Protein AF-A8G6N0-F1 (afdb_monomer_lite)

Radius of gyration: 13.75 Å; chains: 1; bounding box: 36×27×38 Å

pLDDT: mean 87.53, std 8.03, range [54.66, 96.06]

Organism: Prochlorococcus marinus (strain MIT 9215) (NCBI:txid93060)

Sequence (125 aa):
MISEEVPSISIILNERRSKSLKGFISSKKNIKGYFYTHRPTRENPASWSFENGETKFNGEAVLLKDGEIWHPYQTKIKSHEVNMVLFSGLSSKLSKITNNTFLLKASSGFFKIGSGCYGGRINKV

Secondary structure (DSSP, 8-state):
-EESS-TTEEEEEEEE-SSEEEEEEEETTEEEEEEEEE---SSS--EEEEE-SS-EEEEEEEEEETTEEP-TT-SSS-TTT--EEEETTHHHHHTTT---HHHHHHHHSEEEPPTTEETTEE---

Foldseek 3Di:
DAFPVFRQWDWDFDADDPFWTKTFIDHNNDTPFIKIWGPDDPVGATKMWTDDPPDIDIAHKFWDQVPHTDDPPDPPDDLQNTFKIQHPCQLVRCVVPDPPPSVSVSNRGMDTDDPQAGSRRGDDD

Structure (mmCIF, N/CA/C/O backbone):
data_AF-A8G6N0-F1
#
_entry.id   AF-A8G6N0-F1
#
loop_
_atom_site.group_PDB
_atom_site.id
_atom_site.type_symbol
_atom_site.label_atom_id
_atom_site.label_alt_id
_atom_site.label_comp_id
_atom_site.label_asym_id
_atom_site.label_entity_id
_atom_site.label_seq_id
_atom_site.pdbx_PDB_ins_code
_atom_site.Cartn_x
_atom_site.Cartn_y
_atom_site.Cartn_z
_atom_site.occupancy
_atom_site.B_iso_or_equiv
_atom_site.auth_seq_id
_atom_site.auth_comp_id
_atom_site.auth_asym_id
_atom_site.auth_atom_id
_atom_site.pdbx_PDB_model_num
ATOM 1 N N . MET A 1 1 ? -7.245 1.663 -4.047 1.00 86.62 1 MET A N 1
ATOM 2 C CA . MET A 1 1 ? -6.815 0.249 -4.078 1.00 86.62 1 MET A CA 1
ATOM 3 C C . MET A 1 1 ? -7.784 -0.550 -3.222 1.00 86.62 1 MET A C 1
ATOM 5 O O . MET A 1 1 ? -8.259 -0.005 -2.229 1.00 86.62 1 MET A O 1
ATOM 9 N N . ILE A 1 2 ? -8.111 -1.784 -3.602 1.00 88.38 2 ILE A N 1
ATOM 10 C CA . ILE A 1 2 ? -9.112 -2.625 -2.915 1.00 88.38 2 ILE A CA 1
ATOM 11 C C . ILE A 1 2 ? -8.505 -4.003 -2.655 1.00 88.38 2 ILE A C 1
ATOM 13 O O . ILE A 1 2 ? -7.805 -4.518 -3.525 1.00 88.38 2 ILE A O 1
ATOM 17 N N . SER A 1 3 ? -8.744 -4.565 -1.468 1.00 86.94 3 SER A N 1
ATOM 18 C CA . SER A 1 3 ? -8.299 -5.922 -1.130 1.00 86.94 3 SER A CA 1
ATOM 19 C C . SER A 1 3 ? -9.046 -6.953 -1.976 1.00 86.94 3 SER A C 1
ATOM 21 O O . SER A 1 3 ? -10.272 -6.884 -2.083 1.00 86.94 3 SER A O 1
ATOM 23 N N . GLU A 1 4 ? -8.326 -7.910 -2.562 1.00 88.62 4 GLU A N 1
ATOM 24 C CA . GLU A 1 4 ? -8.944 -8.991 -3.343 1.00 88.62 4 GLU A CA 1
ATOM 25 C C . GLU A 1 4 ? -9.797 -9.920 -2.477 1.00 88.62 4 GLU A C 1
ATOM 27 O O . GLU A 1 4 ? -10.860 -10.363 -2.905 1.00 88.62 4 GLU A O 1
ATOM 32 N N . GLU A 1 5 ? -9.365 -10.172 -1.241 1.00 86.19 5 GLU A N 1
ATOM 33 C CA . GLU A 1 5 ? -10.056 -11.098 -0.344 1.00 86.19 5 GLU A CA 1
ATOM 34 C C . GLU A 1 5 ? -11.316 -10.498 0.283 1.00 86.19 5 GLU A C 1
ATOM 36 O O . GLU A 1 5 ? -12.279 -11.216 0.555 1.00 86.19 5 GLU A O 1
ATOM 41 N N . VAL A 1 6 ? -11.314 -9.189 0.558 1.00 88.00 6 VAL A N 1
ATOM 42 C CA . VAL A 1 6 ? -12.440 -8.510 1.214 1.00 88.00 6 VAL A CA 1
ATOM 43 C C . VAL A 1 6 ? -12.715 -7.163 0.531 1.00 88.00 6 VAL A C 1
ATOM 45 O O . VAL A 1 6 ? -12.221 -6.125 0.984 1.00 88.00 6 VAL A O 1
ATOM 48 N N . PRO A 1 7 ? -13.570 -7.134 -0.513 1.00 81.31 7 PRO A N 1
ATOM 49 C CA . PRO A 1 7 ? -13.785 -5.943 -1.344 1.00 81.31 7 PRO A CA 1
ATOM 50 C C . PRO A 1 7 ? -14.316 -4.708 -0.600 1.00 81.31 7 PRO A C 1
ATOM 52 O O . PRO A 1 7 ? -14.163 -3.582 -1.064 1.00 81.31 7 PRO A O 1
ATOM 55 N N . SER A 1 8 ? -14.923 -4.886 0.581 1.00 86.19 8 SER A N 1
ATOM 56 C CA . SER A 1 8 ? -15.399 -3.777 1.425 1.00 86.19 8 SER A CA 1
ATOM 57 C C . SER A 1 8 ? -14.286 -2.999 2.146 1.00 86.19 8 SER A C 1
ATOM 59 O O . SER A 1 8 ? -14.584 -2.052 2.882 1.00 86.19 8 SER A O 1
ATOM 61 N N . ILE A 1 9 ? -13.027 -3.431 2.002 1.00 88.12 9 ILE A N 1
ATOM 62 C CA . ILE A 1 9 ? -11.848 -2.790 2.584 1.00 88.12 9 ILE A CA 1
ATOM 63 C C . ILE A 1 9 ? -10.978 -2.225 1.469 1.00 88.12 9 ILE A C 1
ATOM 65 O O . ILE A 1 9 ? -10.573 -2.915 0.533 1.00 88.12 9 ILE A O 1
ATOM 69 N N . SER A 1 10 ? -10.667 -0.942 1.602 1.00 89.94 10 SER A N 1
ATOM 70 C CA . SER A 1 10 ? -9.950 -0.186 0.585 1.00 89.94 10 SER A CA 1
ATOM 71 C C . SER A 1 10 ? -8.919 0.735 1.210 1.00 89.94 10 SER A C 1
ATOM 73 O O . SER A 1 10 ? -9.176 1.361 2.239 1.00 89.94 10 SER A O 1
ATOM 75 N N . ILE A 1 11 ? -7.791 0.881 0.526 1.00 90.62 11 ILE A N 1
ATOM 76 C CA . ILE A 1 11 ? -6.828 1.950 0.775 1.00 90.62 11 ILE A CA 1
ATOM 77 C C . ILE A 1 11 ? -7.034 2.997 -0.311 1.00 90.62 11 ILE A C 1
ATOM 79 O O . ILE A 1 11 ? -6.823 2.730 -1.502 1.00 90.62 11 ILE A O 1
ATOM 83 N N . ILE A 1 12 ? -7.483 4.179 0.093 1.00 89.75 12 ILE A N 1
ATOM 84 C CA . ILE A 1 12 ? -7.811 5.280 -0.810 1.00 89.75 12 ILE A CA 1
ATOM 85 C C . ILE A 1 12 ? -6.700 6.311 -0.693 1.00 89.75 12 ILE A C 1
ATOM 87 O O . ILE A 1 12 ? -6.556 6.926 0.355 1.00 89.75 12 ILE A O 1
ATOM 91 N N . LEU A 1 13 ? -5.919 6.477 -1.761 1.00 88.50 13 LEU A N 1
ATOM 92 C CA . LEU A 1 13 ? -4.879 7.499 -1.878 1.00 88.50 13 LEU A CA 1
ATOM 93 C C . LEU A 1 13 ? -5.453 8.667 -2.674 1.00 88.50 13 LEU A C 1
ATOM 95 O O . LEU A 1 13 ? -5.880 8.473 -3.810 1.00 88.50 13 LEU A O 1
ATOM 99 N N . ASN A 1 14 ? -5.492 9.848 -2.073 1.00 87.19 14 ASN A N 1
ATOM 100 C CA . ASN A 1 14 ? -6.185 11.013 -2.624 1.00 87.19 14 ASN A CA 1
ATOM 101 C C . ASN A 1 14 ? -5.340 12.290 -2.615 1.00 87.19 14 ASN A C 1
ATOM 103 O O . ASN A 1 14 ? -5.731 13.272 -3.235 1.00 87.19 14 ASN A O 1
ATOM 107 N N . GLU A 1 15 ? -4.175 12.283 -1.967 1.00 86.69 15 GLU A N 1
ATOM 108 C CA . GLU A 1 15 ? -3.291 13.440 -1.922 1.00 86.69 15 GLU A CA 1
ATOM 109 C C . GLU A 1 15 ? -1.865 13.067 -2.339 1.00 86.69 15 GLU A C 1
ATOM 111 O O . GLU A 1 15 ? -1.298 12.062 -1.903 1.00 86.69 15 GLU A O 1
ATOM 116 N N . ARG A 1 16 ? -1.253 13.911 -3.175 1.00 85.38 16 ARG A N 1
ATOM 117 C CA . ARG A 1 16 ? 0.152 13.785 -3.562 1.00 85.38 16 ARG A CA 1
ATOM 118 C C . ARG A 1 16 ? 1.025 14.636 -2.647 1.00 85.38 16 ARG A C 1
ATOM 120 O O . ARG A 1 16 ? 0.801 15.831 -2.509 1.00 85.38 16 ARG A O 1
ATOM 127 N N . ARG A 1 17 ? 2.063 14.031 -2.077 1.00 83.50 17 ARG A N 1
ATOM 128 C CA . ARG A 1 17 ? 3.109 14.703 -1.296 1.00 83.50 17 ARG A CA 1
ATOM 129 C C . ARG A 1 17 ? 4.425 14.699 -2.080 1.00 83.50 17 ARG A C 1
ATOM 131 O O . ARG A 1 17 ? 4.541 14.052 -3.121 1.00 83.50 17 ARG A O 1
ATOM 138 N N . SER A 1 18 ? 5.433 15.409 -1.574 1.00 78.00 18 SER A N 1
ATOM 139 C CA . SER A 1 18 ? 6.738 15.561 -2.240 1.00 78.00 18 SER A CA 1
ATOM 140 C C . SER A 1 18 ? 7.424 14.225 -2.559 1.00 78.00 18 SER A C 1
ATOM 142 O O . SER A 1 18 ? 8.060 14.100 -3.603 1.00 78.00 18 SER A O 1
ATOM 144 N N . LYS A 1 19 ? 7.278 13.215 -1.689 1.00 75.69 19 LYS A N 1
ATOM 145 C CA . LYS A 1 19 ? 7.904 11.884 -1.839 1.00 75.69 19 LY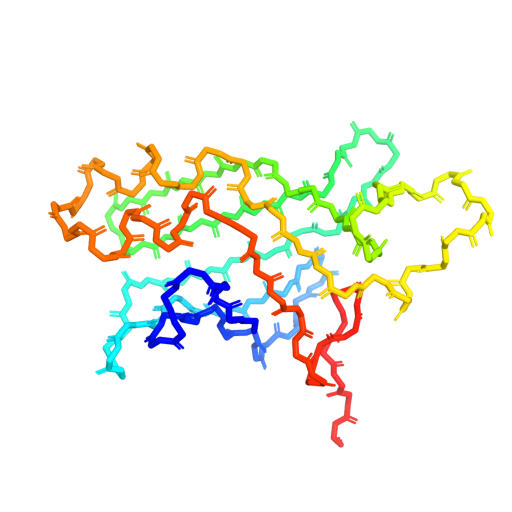S A CA 1
ATOM 146 C C . LYS A 1 19 ? 6.946 10.703 -1.628 1.00 75.69 19 LYS A C 1
ATOM 148 O O . LYS A 1 19 ? 7.380 9.552 -1.624 1.00 75.69 19 LYS A O 1
ATOM 153 N N . SER A 1 20 ? 5.655 10.967 -1.454 1.00 84.06 20 SER A N 1
ATOM 154 C CA . SER A 1 20 ? 4.667 9.941 -1.119 1.00 84.06 20 SER A CA 1
ATOM 155 C C . SER A 1 20 ? 3.284 10.270 -1.661 1.00 84.06 20 SER A C 1
ATOM 157 O O . SER A 1 20 ? 3.016 11.383 -2.116 1.00 84.06 20 SER A O 1
ATOM 159 N N . LEU A 1 21 ? 2.396 9.285 -1.609 1.00 89.31 21 LEU A N 1
ATOM 160 C CA . LEU A 1 21 ? 0.962 9.532 -1.651 1.00 89.31 21 LEU A CA 1
ATOM 161 C C . LEU A 1 21 ? 0.410 9.385 -0.242 1.00 89.31 21 LEU A C 1
ATOM 163 O O . LEU A 1 21 ? 0.818 8.475 0.480 1.00 89.31 21 LEU A O 1
ATOM 167 N N . LYS A 1 22 ? -0.515 10.267 0.122 1.00 91.75 22 LYS A N 1
ATOM 168 C CA . LYS A 1 22 ? -1.290 10.199 1.355 1.00 91.75 22 LYS A CA 1
ATOM 169 C C . LYS A 1 22 ? -2.717 9.770 1.035 1.00 91.75 22 LYS A C 1
ATOM 171 O O . LYS A 1 22 ? -3.271 10.064 -0.027 1.00 91.75 22 LYS A O 1
ATOM 176 N N . GLY A 1 23 ? -3.291 9.056 1.983 1.00 92.31 23 GLY A N 1
ATOM 177 C CA . GLY A 1 23 ? -4.640 8.558 1.932 1.00 92.31 23 GLY A CA 1
ATOM 178 C C . GLY A 1 23 ? -5.081 8.010 3.274 1.00 92.31 23 GLY A C 1
ATOM 179 O O . GLY A 1 23 ? -4.576 8.405 4.326 1.00 92.31 23 GLY A O 1
ATOM 180 N N . PHE A 1 24 ? -6.009 7.067 3.231 1.00 93.25 24 PHE A N 1
ATOM 181 C CA . PHE A 1 24 ? -6.541 6.416 4.417 1.00 93.25 24 PHE A CA 1
ATOM 182 C C . PHE A 1 24 ? -6.981 4.984 4.125 1.00 93.25 24 PHE A C 1
ATOM 184 O O . PHE A 1 24 ? -7.326 4.627 2.994 1.00 93.25 24 PHE A O 1
ATOM 191 N N . ILE A 1 25 ? -6.987 4.165 5.175 1.00 92.00 25 ILE A N 1
ATOM 192 C CA . ILE A 1 25 ? -7.627 2.849 5.149 1.00 92.00 25 ILE A CA 1
ATOM 193 C C . ILE A 1 25 ? -9.090 3.031 5.551 1.00 92.00 25 ILE A C 1
ATOM 195 O O . ILE A 1 25 ? -9.385 3.626 6.589 1.00 92.00 25 ILE A O 1
ATOM 199 N N . SER A 1 26 ? -10.003 2.503 4.740 1.00 90.19 26 SER A N 1
ATOM 200 C CA . SER A 1 26 ? -11.442 2.497 4.998 1.00 90.19 26 SER A CA 1
ATOM 201 C C . SER A 1 26 ? -11.976 1.070 5.046 1.00 90.19 26 SER A C 1
ATOM 203 O O . SER A 1 26 ? -11.587 0.220 4.243 1.00 90.19 26 SER A O 1
ATOM 205 N N . SER A 1 27 ? -12.886 0.813 5.983 1.00 87.31 27 SER A N 1
ATOM 206 C CA . SER A 1 27 ? -13.681 -0.414 6.053 1.00 87.31 27 SER A CA 1
ATOM 207 C C . SER A 1 27 ? -15.140 -0.043 6.281 1.00 87.31 27 SER A C 1
ATOM 209 O O . SER A 1 27 ? -15.450 0.643 7.257 1.00 87.31 27 SER A O 1
ATOM 211 N N . LYS A 1 28 ? -16.040 -0.471 5.384 1.00 84.25 28 LYS A N 1
ATOM 212 C CA . LYS A 1 28 ? -17.482 -0.147 5.453 1.00 84.25 28 LYS A CA 1
ATOM 213 C C . LYS A 1 28 ? -17.752 1.358 5.661 1.00 84.25 28 LYS A C 1
ATOM 215 O O . LYS A 1 28 ? -18.574 1.730 6.490 1.00 84.25 28 LYS A O 1
ATOM 220 N N . LYS A 1 29 ? -17.034 2.220 4.927 1.00 79.19 29 LYS A N 1
ATOM 221 C CA . LYS A 1 29 ? -17.075 3.700 5.013 1.00 79.19 29 LYS A CA 1
ATOM 222 C C . LYS A 1 29 ? -16.485 4.322 6.290 1.00 79.19 29 LYS A C 1
ATOM 224 O O . LYS A 1 29 ? -16.415 5.542 6.370 1.00 79.19 29 LYS A O 1
ATOM 229 N N . ASN A 1 30 ? -15.982 3.526 7.234 1.00 87.56 30 ASN A N 1
ATOM 230 C CA . ASN A 1 30 ? -15.291 4.035 8.417 1.00 87.56 30 ASN A CA 1
ATOM 231 C C . ASN A 1 30 ? -13.784 4.128 8.177 1.00 87.56 30 ASN A C 1
ATOM 233 O O . ASN A 1 30 ? -13.137 3.126 7.854 1.00 87.56 30 ASN A O 1
ATOM 237 N N . ILE A 1 31 ? -13.224 5.316 8.395 1.00 91.00 31 ILE A N 1
ATOM 238 C CA . ILE A 1 31 ? -11.780 5.560 8.346 1.00 91.00 31 ILE A CA 1
ATOM 239 C C . ILE A 1 31 ? -11.116 4.884 9.551 1.00 91.00 31 ILE A C 1
ATOM 241 O O . ILE A 1 31 ? -11.593 4.994 10.678 1.00 91.00 31 ILE A O 1
ATOM 245 N N . LYS A 1 32 ? -10.023 4.154 9.310 1.00 91.25 32 LYS A N 1
ATOM 246 C CA . LYS A 1 32 ? -9.242 3.456 10.348 1.00 91.25 32 LYS A CA 1
ATOM 247 C C . LYS A 1 32 ? -7.946 4.165 10.718 1.00 91.25 32 LYS A C 1
ATOM 249 O O . LYS A 1 32 ? -7.423 3.946 11.802 1.00 91.25 32 LYS A O 1
ATOM 254 N N . GLY A 1 33 ? -7.444 5.001 9.823 1.00 93.25 33 GLY A N 1
ATOM 255 C CA . GLY A 1 33 ? -6.225 5.772 10.003 1.00 93.25 33 GLY A CA 1
ATOM 256 C C . GLY A 1 33 ? -5.701 6.253 8.661 1.00 93.25 33 GLY A C 1
ATOM 257 O O . GLY A 1 33 ? -6.211 5.867 7.599 1.00 93.25 33 GLY A O 1
ATOM 258 N N . TYR A 1 34 ? -4.686 7.101 8.719 1.00 94.62 34 TYR A N 1
ATOM 259 C CA . TYR A 1 34 ? -4.010 7.608 7.542 1.00 94.62 34 TYR A CA 1
ATOM 260 C C . TYR A 1 34 ? -2.998 6.592 7.042 1.00 94.62 34 TYR A C 1
ATOM 262 O O . TYR A 1 34 ? -2.321 5.913 7.812 1.00 94.62 34 TYR A O 1
ATOM 270 N N . PHE A 1 35 ? -2.915 6.492 5.724 1.00 94.19 35 PHE A N 1
ATOM 271 C CA . PHE A 1 35 ? -2.017 5.583 5.042 1.00 94.19 35 PHE A CA 1
ATOM 272 C C . PHE A 1 35 ? -1.164 6.358 4.058 1.00 94.19 35 PHE A C 1
ATOM 274 O O . PHE A 1 35 ? -1.653 7.252 3.365 1.00 94.19 35 PHE A O 1
ATOM 281 N N . TYR A 1 36 ? 0.104 5.991 3.981 1.00 93.88 36 TYR A N 1
ATOM 282 C CA . TYR A 1 36 ? 1.076 6.638 3.125 1.00 93.88 36 TYR A CA 1
ATOM 283 C C . TYR A 1 36 ? 1.837 5.586 2.340 1.00 93.88 36 TYR A C 1
ATOM 285 O O . TYR A 1 36 ? 2.251 4.573 2.898 1.00 93.88 36 TYR A O 1
ATOM 293 N N . THR A 1 37 ? 2.063 5.845 1.058 1.00 91.88 37 THR A N 1
ATOM 294 C CA . THR A 1 37 ? 2.945 5.027 0.218 1.00 91.88 37 THR A CA 1
ATOM 295 C C . THR A 1 37 ? 4.148 5.843 -0.203 1.00 91.88 37 THR A C 1
ATOM 297 O O . THR A 1 37 ? 3.986 6.971 -0.669 1.00 91.88 37 THR A O 1
ATOM 300 N N . HIS A 1 38 ? 5.334 5.260 -0.122 1.00 90.88 38 HIS A N 1
ATOM 301 C CA . HIS A 1 38 ? 6.587 5.892 -0.500 1.00 90.88 38 HIS A CA 1
ATOM 302 C C . HIS A 1 38 ? 7.144 5.229 -1.752 1.00 90.88 38 HIS A C 1
ATOM 304 O O . HIS A 1 38 ? 7.138 4.003 -1.898 1.00 90.88 38 HIS A O 1
ATOM 310 N N . ARG A 1 39 ? 7.617 6.066 -2.674 1.00 85.06 39 ARG A N 1
ATOM 311 C CA . ARG A 1 39 ? 8.242 5.600 -3.909 1.00 85.06 39 ARG A CA 1
ATOM 312 C C . ARG A 1 39 ? 9.581 4.916 -3.580 1.00 85.06 39 ARG A C 1
ATOM 314 O O . ARG A 1 39 ? 10.309 5.453 -2.747 1.00 85.06 39 ARG A O 1
ATOM 321 N N . PRO A 1 40 ? 9.939 3.810 -4.258 1.00 86.31 40 PRO A N 1
ATOM 322 C CA . PRO A 1 40 ? 11.271 3.228 -4.122 1.00 86.31 40 PRO A CA 1
ATOM 323 C C . PRO A 1 40 ? 12.361 4.217 -4.554 1.00 86.31 40 PRO A C 1
ATOM 325 O O . PRO A 1 40 ? 12.170 4.989 -5.504 1.00 86.31 40 PRO A O 1
ATOM 328 N N . THR A 1 41 ? 13.509 4.155 -3.882 1.00 84.19 41 THR A N 1
ATOM 329 C CA . THR A 1 41 ? 14.761 4.824 -4.265 1.00 84.19 41 THR A CA 1
ATOM 330 C C . THR A 1 41 ? 15.810 3.781 -4.648 1.00 84.19 41 THR A C 1
ATOM 332 O O . THR A 1 41 ? 15.495 2.602 -4.799 1.00 84.19 41 THR A O 1
ATOM 335 N N . ARG A 1 42 ? 17.062 4.214 -4.846 1.00 80.56 42 ARG A N 1
ATOM 336 C CA . ARG A 1 42 ? 18.168 3.291 -5.099 1.00 80.56 42 ARG A CA 1
ATOM 337 C C . ARG A 1 42 ? 18.563 2.480 -3.879 1.00 80.56 42 ARG A C 1
ATOM 339 O O . ARG A 1 42 ? 18.920 1.320 -4.032 1.00 80.56 42 ARG A O 1
ATOM 346 N N . GLU A 1 43 ? 18.469 3.075 -2.696 1.00 85.69 43 GLU A N 1
ATOM 347 C CA . GLU A 1 43 ? 18.797 2.392 -1.447 1.00 85.69 43 GLU A CA 1
ATOM 348 C C . GLU A 1 43 ? 17.583 1.715 -0.801 1.00 85.69 43 GLU A C 1
ATOM 350 O O . GLU A 1 43 ? 17.762 0.776 -0.035 1.00 85.69 43 GLU A O 1
ATOM 355 N N . ASN A 1 44 ? 16.358 2.180 -1.082 1.00 87.00 44 ASN A N 1
ATOM 356 C CA . ASN A 1 44 ? 15.165 1.746 -0.354 1.00 87.00 44 ASN A CA 1
ATOM 357 C C . ASN A 1 44 ? 14.084 1.175 -1.281 1.00 87.00 44 ASN A C 1
ATOM 359 O O . ASN A 1 44 ? 13.738 1.819 -2.281 1.00 87.00 44 ASN A O 1
ATOM 363 N N . PRO A 1 45 ? 13.476 0.024 -0.935 1.00 89.62 45 PRO A N 1
ATOM 364 C CA . PRO A 1 45 ? 12.333 -0.499 -1.667 1.00 89.62 45 PRO A CA 1
ATOM 365 C C . PRO A 1 45 ? 11.112 0.416 -1.515 1.00 89.62 45 PRO A C 1
ATOM 367 O O . PRO A 1 45 ? 11.086 1.365 -0.724 1.00 89.62 45 PRO A O 1
ATOM 370 N N . ALA A 1 46 ? 10.066 0.127 -2.291 1.00 91.06 46 ALA A N 1
ATOM 371 C CA . ALA A 1 46 ? 8.783 0.777 -2.082 1.00 91.06 46 ALA A CA 1
ATOM 372 C C . ALA A 1 46 ? 8.302 0.437 -0.666 1.00 91.06 46 ALA A C 1
ATOM 374 O O . ALA A 1 46 ? 8.502 -0.676 -0.181 1.00 91.06 46 ALA A O 1
ATOM 375 N N . SER A 1 47 ? 7.693 1.395 0.019 1.00 94.31 47 SER A N 1
ATOM 376 C CA . SER A 1 47 ? 7.306 1.206 1.417 1.00 94.31 47 SER A CA 1
ATOM 377 C C . SER A 1 47 ? 5.986 1.881 1.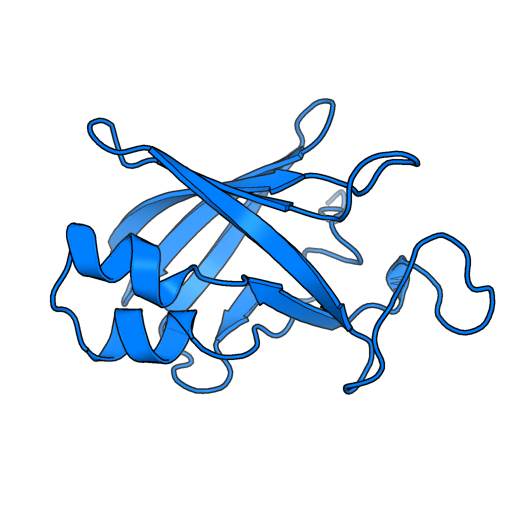730 1.00 94.31 47 SER A C 1
ATOM 379 O O . SER A 1 47 ? 5.455 2.679 0.952 1.00 94.31 47 SER A O 1
ATOM 381 N N . TRP A 1 48 ? 5.429 1.539 2.880 1.00 95.31 48 TRP A N 1
ATOM 382 C CA . TRP A 1 48 ? 4.193 2.103 3.383 1.00 95.31 48 TRP A CA 1
ATOM 383 C C . TRP A 1 48 ? 4.347 2.538 4.835 1.00 95.31 48 TRP A C 1
ATOM 385 O O . TRP A 1 48 ? 5.200 2.038 5.570 1.00 95.31 48 TRP A O 1
ATOM 395 N N . SER A 1 49 ? 3.499 3.473 5.251 1.00 95.62 49 SER A N 1
ATOM 396 C CA . SER A 1 49 ? 3.293 3.772 6.662 1.00 95.62 49 SER A CA 1
ATOM 397 C C . SER A 1 49 ? 1.824 3.998 6.978 1.00 95.62 49 SER A C 1
ATOM 399 O O . SER A 1 49 ? 1.044 4.434 6.132 1.00 95.62 49 SER A O 1
ATOM 401 N N . PHE A 1 50 ? 1.460 3.705 8.216 1.00 95.38 50 PHE A N 1
ATOM 402 C CA . PHE A 1 50 ? 0.128 3.881 8.766 1.00 95.38 50 PHE A CA 1
ATOM 403 C C . PHE A 1 50 ? 0.222 4.672 10.065 1.00 95.38 50 PHE A C 1
ATOM 405 O O . PHE A 1 50 ? 1.131 4.429 10.860 1.00 95.38 50 PHE A O 1
ATOM 412 N N . GLU A 1 51 ? -0.725 5.575 10.291 1.00 95.06 51 GLU A N 1
ATOM 413 C CA . GLU A 1 51 ? -0.875 6.267 11.569 1.00 95.06 51 GLU A CA 1
ATOM 414 C C . GLU A 1 51 ? -2.351 6.485 11.923 1.00 95.06 51 GLU A C 1
ATOM 416 O O . GLU A 1 51 ? -3.183 6.743 11.050 1.00 95.06 51 GLU A O 1
ATOM 421 N N . ASN A 1 52 ? -2.684 6.408 13.210 1.00 92.19 52 ASN A N 1
ATOM 422 C CA . ASN A 1 52 ? -4.035 6.670 13.726 1.00 92.19 52 ASN A CA 1
ATOM 423 C C . ASN A 1 52 ? -4.037 7.627 14.934 1.00 92.19 52 ASN A C 1
ATOM 425 O O . ASN A 1 52 ? -4.899 7.529 15.801 1.00 92.19 52 ASN A O 1
ATOM 429 N N . GLY A 1 53 ? -3.064 8.540 14.989 1.00 87.12 53 GLY A N 1
ATOM 430 C CA . GLY A 1 53 ? -2.855 9.464 16.107 1.00 87.12 53 GLY A CA 1
ATOM 431 C C . GLY A 1 53 ? -1.895 8.893 17.148 1.00 87.12 53 GLY A C 1
ATOM 432 O O . GLY A 1 53 ? -0.811 9.434 17.330 1.00 87.12 53 GLY A O 1
ATOM 433 N N . GLU A 1 54 ? -2.260 7.775 17.774 1.00 84.75 54 GLU A N 1
ATOM 434 C CA . GLU A 1 54 ? -1.474 7.171 18.864 1.00 84.75 54 GLU A CA 1
ATOM 435 C C . GLU A 1 54 ? -0.426 6.169 18.375 1.00 84.75 54 GLU A C 1
ATOM 437 O O . GLU A 1 54 ? 0.621 5.996 18.997 1.00 84.75 54 GLU A O 1
ATOM 442 N N . THR A 1 55 ? -0.687 5.499 17.251 1.00 92.06 55 THR A N 1
ATOM 443 C CA . THR A 1 55 ? 0.205 4.463 16.726 1.00 92.06 55 THR A CA 1
ATOM 444 C C . THR A 1 55 ? 0.748 4.827 15.361 1.00 92.06 55 THR A C 1
ATOM 446 O O . THR A 1 55 ? 0.065 5.446 14.542 1.00 92.06 55 THR A O 1
ATOM 449 N N . LYS A 1 56 ? 1.992 4.408 15.118 1.00 95.56 56 LYS A N 1
ATOM 450 C CA . LYS A 1 56 ? 2.668 4.540 13.833 1.00 95.56 56 LYS A CA 1
ATOM 451 C C . LYS A 1 56 ? 3.322 3.222 13.455 1.00 95.56 56 LYS A C 1
ATOM 453 O O . LYS A 1 56 ? 4.111 2.663 14.214 1.00 95.56 56 LYS A O 1
ATOM 458 N N . PHE A 1 57 ? 3.012 2.751 12.256 1.00 96.06 57 PHE A N 1
ATOM 459 C CA . PHE A 1 57 ? 3.591 1.546 11.680 1.00 96.06 57 PHE A CA 1
ATOM 460 C C . PHE A 1 57 ? 4.160 1.833 10.302 1.00 96.06 57 PHE A C 1
ATOM 462 O O . PHE A 1 57 ? 3.731 2.754 9.608 1.00 96.06 57 PHE A O 1
ATOM 469 N N . ASN A 1 58 ? 5.125 1.023 9.904 1.00 95.94 58 ASN A N 1
ATOM 470 C CA . ASN A 1 58 ? 5.735 1.051 8.591 1.00 95.94 58 ASN A CA 1
ATOM 471 C C . ASN A 1 58 ? 6.133 -0.361 8.162 1.00 95.94 58 ASN A C 1
ATOM 473 O O . ASN A 1 58 ? 6.248 -1.277 8.985 1.00 95.94 58 ASN A O 1
ATOM 477 N N . GLY A 1 59 ? 6.338 -0.512 6.862 1.00 95.56 59 GLY A N 1
ATOM 478 C CA . GLY A 1 59 ? 6.787 -1.752 6.255 1.00 95.56 59 GLY A CA 1
ATOM 479 C C . GLY A 1 59 ? 7.066 -1.574 4.771 1.00 95.56 59 GLY A C 1
ATOM 480 O O . GLY A 1 59 ? 6.911 -0.487 4.212 1.00 95.56 59 GLY A O 1
ATOM 481 N N . GLU A 1 60 ? 7.480 -2.654 4.129 1.00 95.31 60 GLU A N 1
ATOM 482 C CA . GLU A 1 60 ? 7.759 -2.673 2.696 1.00 95.31 60 GLU A CA 1
ATOM 483 C C . GLU A 1 60 ? 6.485 -2.914 1.885 1.00 95.31 60 GLU A C 1
ATOM 485 O O . GLU A 1 60 ? 5.551 -3.590 2.326 1.00 95.31 60 GLU A O 1
ATOM 490 N N . ALA A 1 61 ? 6.441 -2.349 0.686 1.00 94.00 61 ALA A N 1
ATOM 491 C CA . ALA A 1 61 ? 5.400 -2.580 -0.299 1.00 94.00 61 ALA A CA 1
ATOM 492 C C . ALA A 1 61 ? 6.013 -3.317 -1.493 1.00 94.00 61 ALA A C 1
ATOM 494 O O . ALA A 1 61 ? 6.965 -2.838 -2.104 1.00 94.00 61 ALA A O 1
ATOM 495 N N . VAL A 1 62 ? 5.449 -4.466 -1.851 1.00 92.56 62 VAL A N 1
ATOM 496 C CA . VAL A 1 62 ? 5.849 -5.217 -3.044 1.00 92.56 62 VAL A CA 1
ATOM 497 C C . VAL A 1 62 ? 4.877 -4.866 -4.157 1.00 92.56 62 VAL A C 1
ATOM 499 O O . VAL A 1 62 ? 3.670 -5.030 -4.000 1.00 92.56 62 VAL A O 1
ATOM 502 N N . LEU A 1 63 ? 5.395 -4.340 -5.261 1.00 91.62 63 LEU A N 1
ATOM 503 C CA . LEU A 1 63 ? 4.610 -3.914 -6.417 1.00 91.62 63 LEU A CA 1
ATOM 504 C C . LEU A 1 63 ? 4.615 -5.020 -7.468 1.00 91.62 63 LEU A C 1
ATOM 506 O O . LEU A 1 63 ? 5.667 -5.603 -7.721 1.00 91.62 63 LEU A O 1
ATOM 510 N N . LEU A 1 64 ? 3.462 -5.301 -8.075 1.00 92.19 64 LEU A N 1
ATOM 511 C CA . LEU A 1 64 ? 3.314 -6.387 -9.037 1.00 92.19 64 LEU A CA 1
ATOM 512 C C . LEU A 1 64 ? 2.516 -5.969 -10.276 1.00 92.19 64 LEU A C 1
ATOM 514 O O . LEU A 1 64 ? 1.642 -5.095 -10.226 1.00 92.19 64 LEU A O 1
ATOM 518 N N . LYS A 1 65 ? 2.808 -6.650 -11.382 1.00 91.94 65 LYS A N 1
ATOM 519 C CA . LYS A 1 65 ? 2.013 -6.665 -12.608 1.00 91.94 65 LYS A CA 1
ATOM 520 C C . LYS A 1 65 ? 1.543 -8.095 -12.847 1.00 91.94 65 LYS A C 1
ATOM 522 O O . LYS A 1 65 ? 2.360 -8.955 -13.138 1.00 91.94 65 LYS A O 1
ATOM 527 N N . ASP A 1 66 ? 0.244 -8.342 -12.687 1.00 89.75 66 ASP A N 1
ATOM 528 C CA . ASP A 1 66 ? -0.377 -9.659 -12.924 1.00 89.75 66 ASP A CA 1
ATOM 529 C C . ASP A 1 66 ? 0.343 -10.818 -12.195 1.00 89.75 66 ASP A C 1
ATOM 531 O O . ASP A 1 66 ? 0.487 -11.916 -12.720 1.00 89.75 66 ASP A O 1
ATOM 535 N N . GLY A 1 67 ? 0.823 -10.559 -10.971 1.00 88.44 67 GLY A N 1
ATOM 536 C CA . GLY A 1 67 ? 1.566 -11.527 -10.153 1.00 88.44 67 GLY A CA 1
ATOM 537 C C . GLY A 1 67 ? 3.086 -11.531 -10.362 1.00 88.44 67 GLY A C 1
ATOM 538 O O . GLY A 1 67 ? 3.804 -12.070 -9.523 1.00 88.44 67 GLY A O 1
ATOM 539 N N . GLU A 1 68 ? 3.611 -10.878 -11.402 1.00 92.50 68 GLU A N 1
ATOM 540 C CA . GLU A 1 68 ? 5.055 -10.697 -11.579 1.00 92.50 68 GLU A CA 1
ATOM 541 C C . GLU A 1 68 ? 5.567 -9.511 -10.747 1.00 92.50 68 GLU A C 1
ATOM 543 O O . GLU A 1 68 ? 5.018 -8.406 -10.806 1.00 92.50 68 GLU A O 1
ATOM 548 N N . ILE A 1 69 ? 6.641 -9.720 -9.978 1.00 90.94 69 ILE A N 1
ATOM 549 C CA . ILE A 1 69 ? 7.248 -8.673 -9.144 1.00 90.94 69 ILE A CA 1
ATOM 550 C C . ILE A 1 69 ? 7.844 -7.575 -10.031 1.00 90.94 69 ILE A C 1
ATOM 552 O O . ILE A 1 69 ? 8.655 -7.831 -10.923 1.00 90.94 69 ILE A O 1
ATOM 556 N N . TRP A 1 70 ? 7.493 -6.327 -9.729 1.00 90.12 70 TRP A N 1
ATOM 557 C CA . TRP A 1 70 ? 8.077 -5.138 -10.330 1.00 90.12 70 TRP A CA 1
ATOM 558 C C . TRP A 1 70 ? 9.256 -4.603 -9.504 1.00 90.12 70 TRP A C 1
ATOM 560 O O . TRP A 1 70 ? 9.179 -4.506 -8.281 1.00 90.12 70 TRP A O 1
ATOM 570 N N . HIS A 1 71 ? 10.326 -4.168 -10.176 1.00 83.19 71 HIS A N 1
ATOM 571 C CA . HIS A 1 71 ? 11.423 -3.420 -9.554 1.00 83.19 71 HIS A CA 1
ATOM 572 C C . HIS A 1 71 ? 11.879 -2.269 -10.468 1.00 83.19 71 HIS A C 1
ATOM 574 O O . HIS A 1 71 ? 11.773 -2.369 -11.689 1.00 83.19 71 HIS A O 1
ATOM 580 N N . PRO A 1 72 ? 12.412 -1.161 -9.924 1.00 81.44 72 PRO A N 1
ATOM 581 C CA . PRO A 1 72 ? 12.737 0.024 -10.724 1.00 81.44 72 PRO A CA 1
ATOM 582 C C . PRO A 1 72 ? 13.862 -0.186 -11.750 1.00 81.44 72 PRO A C 1
ATOM 584 O O . PRO A 1 72 ? 14.001 0.626 -12.660 1.00 81.44 72 PRO A O 1
ATOM 587 N N . TYR A 1 73 ? 14.655 -1.251 -11.605 1.00 81.31 73 TYR A N 1
ATOM 588 C CA . TYR A 1 73 ? 15.815 -1.551 -12.456 1.00 81.31 73 TYR A CA 1
ATOM 589 C C . TYR A 1 73 ? 15.546 -2.533 -13.598 1.00 81.31 73 TYR A C 1
ATOM 591 O O . TYR A 1 73 ? 16.451 -2.785 -14.387 1.00 81.31 73 TYR A O 1
ATOM 599 N N . GLN A 1 74 ? 14.342 -3.100 -13.701 1.00 81.19 74 GLN A N 1
ATOM 600 C CA . GLN A 1 74 ? 13.990 -3.919 -14.861 1.00 81.19 74 GLN A CA 1
ATOM 601 C C . GLN A 1 74 ? 13.412 -3.064 -15.977 1.00 81.19 74 GLN A C 1
ATOM 603 O O . GLN A 1 74 ? 1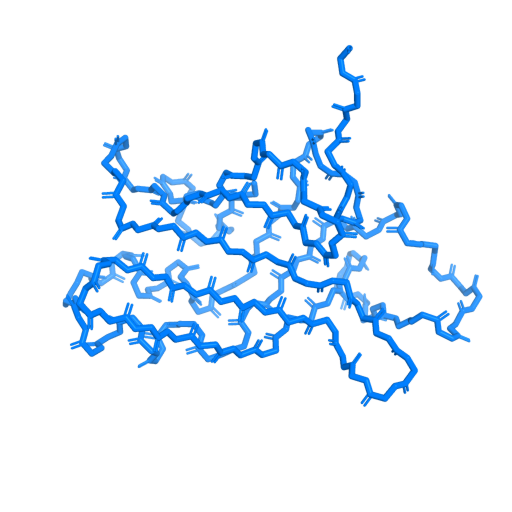2.823 -2.005 -15.763 1.00 81.19 74 GLN A O 1
ATOM 608 N N . THR A 1 75 ? 13.537 -3.584 -17.190 1.00 82.88 75 THR A N 1
ATOM 609 C CA . THR A 1 75 ? 12.986 -2.980 -18.400 1.00 82.88 75 THR A CA 1
ATOM 610 C C . THR A 1 75 ? 11.678 -3.628 -18.852 1.00 82.88 75 THR A C 1
ATOM 612 O O . THR A 1 75 ? 10.944 -2.968 -19.597 1.00 82.88 75 THR A O 1
ATOM 615 N N . LYS A 1 76 ? 11.392 -4.861 -18.393 1.00 90.31 76 LYS A N 1
ATOM 616 C CA . LYS A 1 76 ? 10.257 -5.705 -18.809 1.00 90.31 76 LYS A CA 1
ATOM 617 C C . LYS A 1 76 ? 8.912 -5.103 -18.406 1.00 90.31 76 LYS A C 1
ATOM 619 O O . LYS A 1 76 ? 8.071 -4.907 -19.270 1.00 90.31 76 LYS A O 1
ATOM 624 N N . ILE A 1 77 ? 8.739 -4.767 -17.127 1.00 88.44 77 ILE A N 1
ATOM 625 C CA . ILE A 1 77 ? 7.506 -4.164 -16.606 1.00 88.44 77 ILE A CA 1
ATOM 626 C C . ILE A 1 77 ? 7.749 -2.673 -16.336 1.00 88.44 77 ILE A C 1
ATOM 6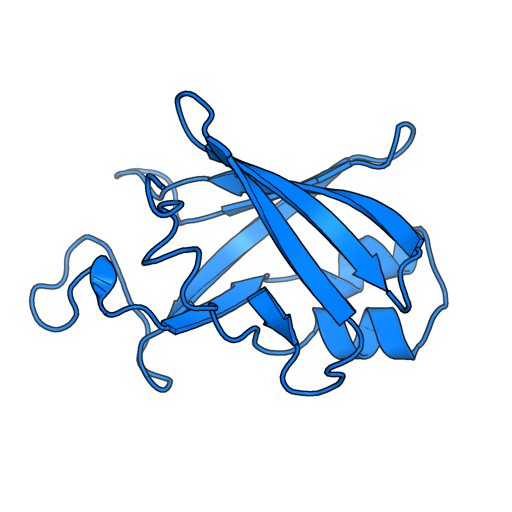28 O O . ILE A 1 77 ? 8.642 -2.292 -15.569 1.00 88.44 77 ILE A O 1
ATOM 632 N N . LYS A 1 78 ? 6.950 -1.795 -16.941 1.00 86.56 78 LYS A N 1
ATOM 633 C CA . LYS A 1 78 ? 6.977 -0.353 -16.679 1.00 86.56 78 LYS A CA 1
ATOM 634 C C . LYS A 1 78 ? 6.213 -0.028 -15.400 1.00 86.56 78 LYS A C 1
ATOM 636 O O . LYS A 1 78 ? 5.222 -0.654 -15.046 1.00 86.56 78 LYS A O 1
ATOM 641 N N . SER A 1 79 ? 6.632 1.039 -14.725 1.00 81.81 79 SER A N 1
ATOM 642 C CA . SER A 1 79 ? 6.013 1.469 -13.464 1.00 81.81 79 SER A CA 1
ATOM 643 C C . SER A 1 79 ? 4.513 1.762 -13.574 1.00 81.81 79 SER A C 1
ATOM 645 O O . SER A 1 79 ? 3.788 1.540 -12.612 1.00 81.81 79 SER A O 1
ATOM 647 N N . HIS A 1 80 ? 4.038 2.246 -14.725 1.00 82.12 80 HIS A N 1
ATOM 648 C CA . HIS A 1 80 ? 2.617 2.530 -14.953 1.00 82.12 80 HIS A CA 1
ATOM 649 C C . HIS A 1 80 ? 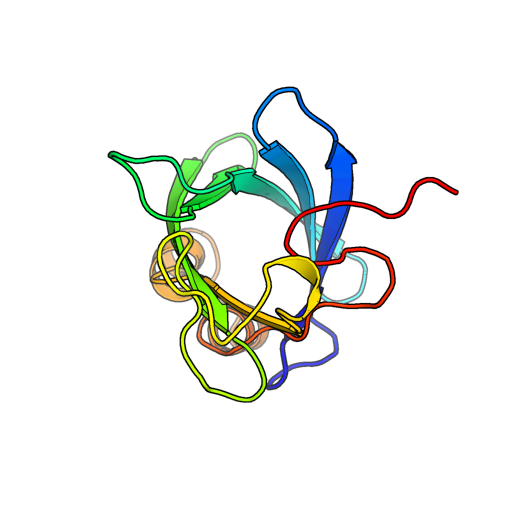1.779 1.276 -15.236 1.00 82.12 80 HIS A C 1
ATOM 651 O O . HIS A 1 80 ? 0.557 1.353 -15.172 1.00 82.12 80 HIS A O 1
ATOM 657 N N . GLU A 1 81 ? 2.416 0.141 -15.536 1.00 87.12 81 GLU A N 1
ATOM 658 C CA . GLU A 1 81 ? 1.729 -1.130 -15.780 1.00 87.12 81 GLU A CA 1
ATOM 659 C C . GLU A 1 81 ? 1.399 -1.856 -14.475 1.00 87.12 81 GLU A C 1
ATOM 661 O O . GLU A 1 81 ? 0.484 -2.673 -14.456 1.00 87.12 81 GLU A O 1
ATOM 666 N N . VAL A 1 82 ? 2.104 -1.538 -13.383 1.00 89.00 82 VAL A N 1
ATOM 667 C CA . VAL A 1 82 ? 1.866 -2.096 -12.046 1.00 89.00 82 VAL A CA 1
ATOM 668 C C . VAL A 1 82 ? 0.400 -1.920 -11.657 1.00 89.00 82 VAL A C 1
ATOM 670 O O . VAL A 1 82 ? -0.107 -0.799 -11.564 1.00 89.00 82 VAL A O 1
ATOM 673 N N . ASN A 1 83 ? -0.263 -3.041 -11.383 1.00 90.56 83 ASN A N 1
ATOM 674 C CA . ASN A 1 83 ? -1.696 -3.101 -11.107 1.00 90.56 83 ASN A CA 1
ATOM 675 C C . ASN A 1 83 ? -2.031 -3.765 -9.768 1.00 90.56 83 ASN A C 1
ATOM 677 O O . ASN A 1 83 ? -3.203 -3.838 -9.396 1.00 90.56 83 ASN A O 1
ATOM 681 N N . MET A 1 84 ? -1.022 -4.211 -9.022 1.00 92.00 84 MET A N 1
ATOM 682 C CA . MET A 1 84 ? -1.207 -4.892 -7.751 1.00 92.00 84 MET A CA 1
ATOM 683 C C . MET A 1 84 ? -0.111 -4.512 -6.755 1.00 92.00 84 MET A C 1
ATOM 685 O O . MET A 1 84 ? 1.009 -4.155 -7.130 1.00 92.00 84 MET A O 1
ATOM 689 N N . VAL A 1 85 ? -0.446 -4.557 -5.468 1.00 92.31 85 VAL A N 1
ATOM 690 C CA . VAL A 1 85 ? 0.497 -4.310 -4.377 1.00 92.31 85 VAL A CA 1
ATOM 691 C C . VAL A 1 85 ? 0.217 -5.226 -3.191 1.00 92.31 85 VAL A C 1
ATOM 693 O O . VAL A 1 85 ? -0.937 -5.468 -2.842 1.00 92.31 85 VAL A O 1
ATOM 696 N N . LEU A 1 86 ? 1.283 -5.697 -2.551 1.00 93.62 86 LEU A N 1
ATOM 697 C CA . LEU A 1 86 ? 1.257 -6.363 -1.254 1.00 93.62 86 LEU A CA 1
ATOM 698 C C . LEU A 1 86 ? 1.928 -5.457 -0.219 1.00 93.62 86 LEU A C 1
ATOM 700 O O . LEU A 1 86 ? 3.081 -5.060 -0.388 1.00 93.62 86 LEU A O 1
ATOM 704 N N . PHE A 1 87 ? 1.225 -5.143 0.866 1.00 94.75 87 PHE A N 1
ATOM 705 C CA . PHE A 1 87 ? 1.785 -4.377 1.981 1.00 94.75 87 PHE A CA 1
ATOM 706 C C . PHE A 1 87 ? 2.338 -5.339 3.031 1.00 94.75 87 PHE A C 1
ATOM 708 O O . PHE A 1 87 ? 1.612 -5.820 3.901 1.00 94.75 87 PHE A O 1
ATOM 715 N N . SER A 1 88 ? 3.635 -5.632 2.931 1.00 94.62 88 SER A N 1
ATOM 716 C CA . SER A 1 88 ? 4.301 -6.620 3.775 1.00 94.62 88 SER A CA 1
ATOM 717 C C . SER A 1 88 ? 4.143 -6.276 5.255 1.00 94.62 88 SER A C 1
ATOM 719 O O . SER A 1 88 ? 4.395 -5.144 5.679 1.00 94.62 88 SER A O 1
ATOM 721 N N . GLY A 1 89 ? 3.684 -7.255 6.037 1.00 94.81 89 GLY A N 1
ATOM 722 C CA . GLY A 1 89 ? 3.495 -7.133 7.480 1.00 94.81 89 GLY A CA 1
ATOM 723 C C . GLY A 1 89 ? 2.328 -6.244 7.926 1.00 94.81 89 GLY A C 1
ATOM 724 O O . GLY A 1 89 ? 2.154 -6.081 9.134 1.00 94.81 89 GLY A O 1
ATOM 725 N N . LEU A 1 90 ? 1.514 -5.691 7.016 1.00 95.06 90 LEU A N 1
ATOM 726 C CA . LEU A 1 90 ? 0.434 -4.764 7.376 1.00 95.06 90 LEU A CA 1
ATOM 727 C C . LEU A 1 90 ? -0.546 -5.384 8.378 1.00 95.06 90 LEU A C 1
ATOM 729 O O . LEU A 1 90 ? -0.796 -4.790 9.424 1.00 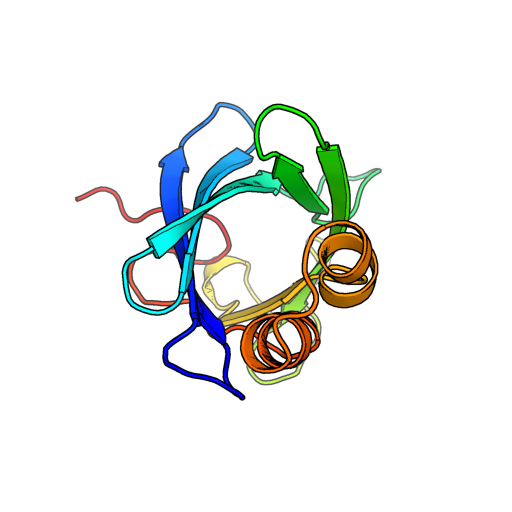95.06 90 LEU A O 1
ATOM 733 N N . SER A 1 91 ? -1.035 -6.596 8.112 1.00 94.38 91 SER A N 1
ATOM 734 C CA . SER A 1 91 ? -1.945 -7.307 9.021 1.00 94.38 91 SER A CA 1
ATOM 735 C C . SER A 1 91 ? -1.352 -7.532 10.413 1.00 94.38 91 SER A C 1
ATOM 737 O O . SER A 1 91 ? -1.982 -7.210 11.418 1.00 94.38 91 SER A O 1
ATOM 739 N N . SER A 1 92 ? -0.093 -7.976 10.488 1.00 95.44 92 SER A N 1
ATOM 740 C CA . SER A 1 92 ? 0.610 -8.185 11.762 1.00 95.44 92 SER A CA 1
ATOM 741 C C . SER A 1 92 ? 0.788 -6.890 12.564 1.00 95.44 92 SER A C 1
ATOM 743 O O . SER A 1 92 ? 0.792 -6.905 13.793 1.00 95.44 92 SER A O 1
ATOM 745 N N . LYS A 1 93 ? 0.949 -5.747 11.890 1.00 95.44 93 LYS A N 1
ATOM 746 C CA . LYS A 1 93 ? 1.018 -4.449 12.570 1.00 95.44 93 LYS A CA 1
ATOM 747 C C . LYS A 1 93 ? -0.369 -3.985 13.013 1.00 95.44 93 LYS A C 1
ATOM 749 O O . LYS A 1 93 ? -0.514 -3.539 14.147 1.00 95.44 93 LYS A O 1
ATOM 754 N N . LEU A 1 94 ? -1.384 -4.130 12.160 1.00 93.12 94 LEU A N 1
ATOM 755 C CA . LEU A 1 94 ? -2.760 -3.752 12.484 1.00 93.12 94 LEU A CA 1
ATOM 756 C C . LEU A 1 94 ? -3.353 -4.602 13.614 1.00 93.12 94 LEU A C 1
ATOM 758 O O . LEU A 1 94 ? -4.114 -4.065 14.413 1.00 93.12 94 LEU A O 1
ATOM 762 N N . SER A 1 95 ? -2.968 -5.874 13.756 1.00 94.38 95 SER A N 1
ATOM 763 C CA . SER A 1 95 ? -3.455 -6.735 14.847 1.00 94.38 95 SER A CA 1
ATOM 764 C C . SER A 1 95 ? -3.104 -6.216 16.243 1.00 94.38 95 SER A C 1
ATOM 766 O O . SER A 1 95 ? -3.772 -6.560 17.211 1.00 94.38 95 SER A O 1
ATOM 768 N N . LYS A 1 96 ? -2.113 -5.322 16.356 1.00 93.44 96 LYS A N 1
ATOM 769 C CA . LYS A 1 96 ? -1.764 -4.650 17.617 1.00 93.44 96 LYS A CA 1
ATOM 770 C C . LYS A 1 96 ? -2.801 -3.621 18.072 1.00 93.44 96 LYS A C 1
ATOM 772 O O . LYS A 1 96 ? -2.779 -3.225 19.229 1.00 93.44 96 LYS A O 1
ATOM 777 N N . ILE A 1 97 ? -3.663 -3.159 17.166 1.00 90.94 97 ILE A N 1
ATOM 778 C CA . ILE A 1 97 ? -4.636 -2.082 17.414 1.00 90.94 97 ILE A CA 1
ATOM 779 C C . ILE A 1 97 ? -6.075 -2.480 17.071 1.00 90.94 97 ILE A C 1
ATOM 781 O O . ILE A 1 97 ? -7.006 -1.707 17.288 1.00 90.94 97 ILE A O 1
ATOM 785 N N . THR A 1 98 ? -6.290 -3.660 16.485 1.00 89.25 98 THR A N 1
ATOM 786 C CA . THR A 1 98 ? -7.626 -4.133 16.129 1.00 89.25 98 THR A CA 1
ATOM 787 C C . THR A 1 98 ? -7.704 -5.653 16.080 1.00 89.25 98 THR A C 1
ATOM 789 O O . THR A 1 98 ? -6.826 -6.312 15.536 1.00 89.25 98 THR A O 1
ATOM 792 N N . ASN A 1 99 ? -8.822 -6.197 16.560 1.00 91.25 99 ASN A N 1
ATOM 793 C CA . ASN A 1 99 ? -9.159 -7.620 16.448 1.00 91.25 99 ASN A CA 1
ATOM 794 C C . ASN A 1 99 ? -10.177 -7.891 15.325 1.00 91.25 99 ASN A C 1
ATOM 796 O O . ASN A 1 99 ? -10.790 -8.955 15.269 1.00 91.25 99 ASN A O 1
ATOM 800 N N . ASN A 1 100 ? -10.413 -6.920 14.435 1.00 90.69 100 ASN A N 1
ATOM 801 C CA . ASN A 1 100 ? -11.358 -7.087 13.336 1.00 90.69 100 ASN A CA 1
ATOM 802 C C . ASN A 1 100 ? -10.800 -8.072 12.298 1.00 90.69 100 ASN A C 1
ATOM 804 O O . ASN A 1 100 ? -9.962 -7.712 11.472 1.00 90.69 100 ASN A O 1
ATOM 808 N N . THR A 1 101 ? -11.309 -9.301 12.315 1.00 91.06 101 THR A N 1
ATOM 809 C CA . THR A 1 101 ? -10.859 -10.401 11.452 1.00 91.06 101 THR A CA 1
ATOM 810 C C . THR A 1 101 ? -10.934 -10.071 9.964 1.00 91.06 101 THR A C 1
ATOM 812 O O . THR A 1 101 ? -10.007 -10.397 9.230 1.00 91.06 101 THR A O 1
ATOM 815 N N . PHE A 1 102 ? -11.975 -9.365 9.510 1.00 89.94 102 PHE A N 1
ATOM 816 C CA . PHE A 1 102 ? -12.086 -8.939 8.112 1.00 89.94 102 PHE A CA 1
ATOM 817 C C . PHE A 1 102 ? -10.977 -7.958 7.725 1.00 89.94 102 PHE A C 1
ATOM 819 O O . PHE A 1 102 ? -10.405 -8.084 6.647 1.00 89.94 102 PHE A O 1
ATOM 826 N N . LEU A 1 103 ? -10.648 -7.002 8.601 1.00 90.06 103 LEU A N 1
ATOM 827 C CA . LEU A 1 103 ? -9.560 -6.047 8.375 1.00 90.06 103 LEU A CA 1
ATOM 828 C C . LEU A 1 103 ? -8.193 -6.730 8.347 1.00 90.06 103 LEU A C 1
ATOM 830 O O . LEU A 1 103 ? -7.387 -6.449 7.459 1.00 90.06 103 LEU A O 1
ATOM 834 N N . LEU A 1 104 ? -7.947 -7.644 9.283 1.00 93.25 104 LEU A N 1
ATOM 835 C CA . LEU A 1 104 ? -6.697 -8.400 9.348 1.00 93.25 104 LEU A CA 1
ATOM 836 C C . LEU A 1 104 ? -6.538 -9.327 8.142 1.00 93.25 104 LEU A C 1
ATOM 838 O O . LEU A 1 104 ? -5.472 -9.356 7.537 1.00 93.25 104 LEU A O 1
ATOM 842 N N . LYS A 1 105 ? -7.605 -10.012 7.727 1.00 91.94 105 LYS A N 1
ATOM 843 C CA . LYS A 1 105 ? -7.600 -10.842 6.519 1.00 91.94 105 LYS A CA 1
ATOM 844 C C . LYS A 1 105 ? -7.319 -10.003 5.269 1.00 91.94 105 LYS A C 1
ATOM 846 O O . LYS A 1 105 ? -6.383 -10.278 4.530 1.00 91.94 105 LYS A O 1
ATOM 851 N N . ALA A 1 106 ? -8.046 -8.899 5.096 1.00 90.06 106 ALA A N 1
ATOM 852 C CA . ALA A 1 106 ? -7.881 -8.019 3.942 1.00 90.06 106 ALA A CA 1
ATOM 853 C C . ALA A 1 106 ? -6.480 -7.403 3.823 1.00 90.06 106 ALA A C 1
ATOM 855 O O . ALA A 1 106 ? -6.007 -7.161 2.716 1.00 90.06 106 ALA A O 1
ATOM 856 N N . SER A 1 107 ? -5.840 -7.115 4.959 1.00 91.38 107 SER A N 1
ATOM 857 C CA . SER A 1 107 ? -4.503 -6.519 5.023 1.00 91.38 107 SER A CA 1
ATOM 858 C C . SER A 1 107 ? -3.358 -7.526 4.907 1.00 91.38 107 SER A C 1
ATOM 860 O O . SER A 1 107 ? -2.209 -7.104 4.794 1.00 91.38 107 SER A O 1
ATOM 862 N N . SER A 1 108 ? -3.650 -8.830 4.924 1.00 91.44 108 SER A N 1
ATOM 863 C CA . SER A 1 108 ? -2.677 -9.890 4.628 1.00 91.44 108 SER A CA 1
ATOM 864 C C . SER A 1 108 ? -2.558 -10.187 3.132 1.00 91.44 108 SER A C 1
ATOM 866 O O . SER A 1 108 ? -1.571 -10.786 2.716 1.00 91.44 108 SER A O 1
ATOM 868 N N . GLY A 1 109 ? -3.561 -9.800 2.342 1.00 90.06 109 GLY A N 1
ATOM 869 C CA . GLY A 1 109 ? -3.659 -10.145 0.927 1.00 90.06 109 GLY A CA 1
ATOM 870 C C . GLY A 1 109 ? -3.149 -9.068 -0.030 1.00 90.06 109 GLY A C 1
ATOM 871 O O . GLY A 1 109 ? -2.645 -8.008 0.357 1.00 90.06 109 GLY A O 1
ATOM 872 N N . PHE A 1 110 ? -3.333 -9.348 -1.318 1.00 91.19 110 PHE A N 1
ATOM 873 C CA . PHE A 1 110 ? -3.037 -8.415 -2.394 1.00 91.19 110 PHE A CA 1
ATOM 874 C C . PHE A 1 110 ? -4.128 -7.353 -2.535 1.00 91.19 110 PHE A C 1
ATOM 876 O O . PHE A 1 110 ? -5.325 -7.597 -2.355 1.00 91.19 110 PHE A O 1
ATOM 883 N N . PHE A 1 111 ? -3.696 -6.151 -2.901 1.00 91.62 111 PHE A N 1
ATOM 884 C CA . PHE A 1 111 ? -4.574 -5.051 -3.251 1.00 91.62 111 PHE A CA 1
ATOM 885 C C . PHE A 1 111 ? -4.483 -4.784 -4.746 1.00 91.62 111 PHE A C 1
ATOM 887 O O . PHE A 1 111 ? -3.406 -4.475 -5.260 1.00 91.62 111 PHE A O 1
ATOM 894 N N . LYS A 1 112 ? -5.631 -4.796 -5.429 1.00 90.50 112 LYS A N 1
ATOM 895 C CA . LYS A 1 112 ? -5.720 -4.279 -6.795 1.00 90.50 112 LYS A CA 1
ATOM 896 C C . LYS A 1 112 ? -5.601 -2.766 -6.776 1.00 90.50 112 LYS A C 1
ATOM 898 O O . LYS A 1 112 ? -6.279 -2.062 -6.010 1.00 90.50 112 LYS A O 1
ATOM 903 N N . ILE A 1 113 ? -4.741 -2.257 -7.642 1.00 87.19 113 ILE A N 1
ATOM 904 C CA . ILE A 1 113 ? -4.570 -0.835 -7.864 1.00 87.19 113 ILE A CA 1
ATOM 905 C C . ILE A 1 113 ? -5.689 -0.365 -8.799 1.00 87.19 113 ILE A C 1
ATOM 907 O O . ILE A 1 113 ? -5.876 -0.889 -9.890 1.00 87.19 113 ILE A O 1
ATOM 911 N N . GLY A 1 114 ? -6.490 0.590 -8.321 1.00 79.00 114 GLY A N 1
ATOM 912 C CA . GLY A 1 114 ? -7.620 1.124 -9.083 1.00 79.00 114 GLY A CA 1
ATOM 913 C C . GLY A 1 114 ? -7.182 2.196 -10.080 1.00 79.00 114 GLY A C 1
ATOM 914 O O . GLY A 1 114 ? -6.138 2.813 -9.897 1.00 79.00 114 GLY A O 1
ATOM 915 N N . SER A 1 115 ? -8.031 2.487 -11.066 1.00 72.12 115 SER A N 1
ATOM 916 C CA . SER A 1 115 ? -7.761 3.433 -12.165 1.00 72.12 115 SER A CA 1
ATOM 917 C C . SER A 1 115 ? -7.392 4.856 -11.730 1.00 72.12 115 SER A C 1
ATOM 919 O O . SER A 1 115 ? -6.772 5.581 -12.498 1.00 72.12 115 SER A O 1
ATOM 921 N N . GLY A 1 116 ? -7.745 5.270 -10.509 1.00 68.31 116 GLY A N 1
ATOM 922 C CA . GLY A 1 116 ? -7.377 6.578 -9.956 1.00 68.31 116 GLY A CA 1
ATOM 923 C C . GLY A 1 116 ? -5.911 6.702 -9.517 1.00 68.31 116 GLY A C 1
ATOM 924 O O . GLY A 1 116 ? -5.471 7.805 -9.194 1.00 68.31 116 GLY A O 1
ATOM 925 N N . CYS A 1 117 ? -5.153 5.602 -9.480 1.00 69.31 117 CYS A N 1
ATOM 926 C CA . CYS A 1 117 ? -3.744 5.602 -9.105 1.00 69.31 117 CYS A CA 1
ATOM 927 C C . CYS A 1 117 ? -2.963 4.631 -10.002 1.00 69.31 117 CYS A C 1
ATOM 929 O O . CYS A 1 117 ? -3.194 3.441 -9.914 1.00 69.31 117 CYS A O 1
ATOM 931 N N . TYR A 1 118 ? -2.017 5.086 -10.824 1.00 62.62 118 TYR A N 1
ATOM 932 C CA . TYR A 1 118 ? -1.168 4.202 -11.639 1.00 62.62 118 TYR A CA 1
ATOM 933 C C . TYR A 1 118 ? 0.257 4.190 -11.103 1.00 62.62 118 TYR A C 1
ATOM 935 O O . TYR A 1 118 ? 0.903 5.239 -11.043 1.00 62.62 118 TYR A O 1
ATOM 943 N N . GLY A 1 119 ? 0.761 3.022 -10.692 1.00 63.06 119 GLY A N 1
ATOM 944 C CA . GLY A 1 119 ? 2.153 2.895 -10.243 1.00 63.06 119 GLY A CA 1
ATOM 945 C C . GLY A 1 119 ? 2.542 3.869 -9.123 1.00 63.06 119 GLY A C 1
ATOM 946 O O . GLY A 1 119 ? 3.634 4.440 -9.146 1.00 63.06 119 GLY A O 1
ATOM 947 N N . GLY A 1 120 ? 1.623 4.151 -8.192 1.00 65.62 120 GLY A N 1
ATOM 948 C CA . GLY A 1 120 ? 1.842 5.133 -7.123 1.00 65.62 120 GLY A CA 1
ATOM 949 C C . GLY A 1 120 ? 1.743 6.600 -7.566 1.00 65.62 120 GLY A C 1
ATOM 950 O O . GLY A 1 120 ? 2.259 7.487 -6.884 1.00 65.62 120 GLY A O 1
ATOM 951 N N . ARG A 1 121 ? 1.097 6.892 -8.702 1.00 71.44 121 ARG A N 1
ATOM 952 C CA . ARG A 1 121 ? 0.741 8.250 -9.139 1.00 71.44 121 ARG A CA 1
ATOM 953 C C . ARG A 1 121 ? -0.771 8.408 -9.168 1.00 71.44 121 ARG A C 1
ATOM 955 O O . ARG A 1 121 ? -1.438 7.668 -9.873 1.00 71.44 121 ARG A O 1
ATOM 962 N N . ILE A 1 122 ? -1.291 9.410 -8.469 1.00 74.94 122 ILE A N 1
ATOM 963 C CA . ILE A 1 122 ? -2.703 9.800 -8.579 1.00 74.94 122 ILE A CA 1
ATOM 964 C C . ILE A 1 122 ? -2.929 10.407 -9.969 1.00 74.94 122 ILE A C 1
ATOM 966 O O . ILE A 1 122 ? -2.100 11.212 -10.416 1.00 74.94 122 ILE A O 1
ATOM 970 N N . ASN A 1 123 ? -4.019 10.029 -10.643 1.00 68.56 123 ASN A N 1
ATOM 971 C CA . ASN A 1 123 ? -4.429 10.711 -11.870 1.00 68.56 123 ASN A CA 1
ATOM 972 C C . ASN A 1 123 ? -4.637 12.192 -11.568 1.00 68.56 123 ASN A C 1
ATOM 974 O O . ASN A 1 123 ? -5.388 12.542 -10.659 1.00 68.56 123 ASN A O 1
ATOM 978 N N . LYS A 1 124 ? -3.979 13.064 -12.334 1.00 59.06 124 LYS A N 1
ATOM 979 C CA . LYS A 1 124 ? -4.435 14.449 -12.400 1.00 59.06 124 LYS A CA 1
ATOM 980 C C . LYS A 1 124 ? -5.804 14.406 -13.075 1.00 59.06 124 LYS A C 1
ATOM 982 O O . LYS A 1 124 ? -5.883 13.939 -14.209 1.00 59.06 124 LYS A O 1
ATOM 987 N N . VAL A 1 125 ? -6.840 14.781 -12.330 1.00 54.66 125 VAL A N 1
ATOM 988 C CA . VAL A 1 125 ? -8.130 15.176 -12.903 1.00 54.66 125 VAL A CA 1
ATOM 989 C C . VAL A 1 125 ? -7.932 16.523 -13.580 1.00 54.66 125 VAL A C 1
ATOM 991 O O . VAL A 1 125 ? -7.191 17.347 -12.991 1.00 54.66 125 VAL A O 1
#